Protein AF-A0A060CE11-F1 (afdb_monomer_lite)

Structure (mmCIF, N/CA/C/O backbone):
data_AF-A0A060CE11-F1
#
_entry.id   AF-A0A060CE11-F1
#
loop_
_atom_site.group_PDB
_atom_site.id
_atom_site.type_symbol
_atom_site.label_atom_id
_atom_site.label_alt_id
_atom_site.label_comp_id
_atom_site.label_asym_id
_atom_site.label_entity_id
_atom_site.label_seq_id
_atom_site.pdbx_PDB_ins_code
_atom_site.Cartn_x
_atom_site.Cartn_y
_atom_site.Cartn_z
_atom_site.occupancy
_atom_site.B_iso_or_equiv
_atom_site.auth_seq_id
_atom_site.auth_comp_id
_atom_site.auth_asym_id
_atom_site.auth_atom_id
_atom_site.pdbx_PDB_model_num
ATOM 1 N N . ALA A 1 1 ? -13.919 6.669 5.051 1.00 73.50 1 ALA A N 1
ATOM 2 C CA . ALA A 1 1 ? -12.766 7.527 4.706 1.00 73.50 1 ALA A CA 1
ATOM 3 C C . ALA A 1 1 ? -11.755 6.701 3.919 1.00 73.50 1 ALA A C 1
ATOM 5 O O . ALA A 1 1 ? -11.729 5.495 4.140 1.00 73.50 1 ALA A O 1
ATOM 6 N N . SER A 1 2 ? -10.966 7.331 3.038 1.00 82.25 2 SER A N 1
ATOM 7 C CA . SER A 1 2 ? -9.849 6.671 2.347 1.00 82.25 2 SER A CA 1
ATOM 8 C C . SER A 1 2 ? -8.527 7.210 2.872 1.00 82.25 2 SER A C 1
ATOM 10 O O . SER A 1 2 ? -8.201 8.369 2.609 1.00 82.25 2 SER A O 1
ATOM 12 N N . VAL A 1 3 ? -7.782 6.398 3.620 1.00 87.56 3 VAL A N 1
ATOM 13 C CA . VAL A 1 3 ? -6.475 6.814 4.152 1.00 87.56 3 VAL A CA 1
ATOM 14 C C . VAL A 1 3 ? -5.434 6.704 3.042 1.00 87.56 3 VAL A C 1
ATOM 16 O O . VAL A 1 3 ? -5.386 5.696 2.342 1.00 87.56 3 VAL A O 1
ATOM 19 N N . LYS A 1 4 ? -4.633 7.753 2.845 1.00 87.94 4 LYS A N 1
ATOM 20 C CA . LYS A 1 4 ? -3.657 7.857 1.754 1.00 87.94 4 LYS A CA 1
ATOM 21 C C . LYS A 1 4 ? -2.404 8.615 2.210 1.00 87.94 4 LYS A C 1
ATOM 23 O O . LYS A 1 4 ? -2.512 9.458 3.093 1.00 87.94 4 LYS A O 1
ATOM 28 N N . HIS A 1 5 ? -1.221 8.393 1.645 1.00 89.94 5 HIS A N 1
ATOM 29 C CA . HIS A 1 5 ? -0.834 7.323 0.715 1.00 89.94 5 HIS A CA 1
ATOM 30 C C . HIS A 1 5 ? 0.010 6.300 1.490 1.00 89.94 5 HIS A C 1
ATOM 32 O O . HIS A 1 5 ? 1.013 6.683 2.093 1.00 89.94 5 HIS A O 1
ATOM 38 N N . LEU A 1 6 ? -0.397 5.030 1.502 1.00 83.81 6 LEU A N 1
ATOM 39 C CA . LEU A 1 6 ? 0.281 3.958 2.237 1.00 83.81 6 LEU A CA 1
ATOM 40 C C . LEU A 1 6 ? 1.405 3.351 1.364 1.00 83.81 6 LEU A C 1
ATOM 42 O O . LEU A 1 6 ? 1.099 2.724 0.355 1.00 83.81 6 LEU A O 1
ATOM 46 N N . ALA A 1 7 ? 2.699 3.500 1.656 1.00 78.19 7 ALA A N 1
ATOM 47 C CA . ALA A 1 7 ? 3.355 4.301 2.696 1.00 78.19 7 ALA A CA 1
ATOM 48 C C . ALA A 1 7 ? 4.612 5.003 2.130 1.00 78.19 7 ALA A C 1
ATOM 50 O O . ALA A 1 7 ? 5.049 4.725 1.015 1.00 78.19 7 ALA A O 1
ATOM 51 N N . ALA A 1 8 ? 5.213 5.905 2.915 1.00 80.81 8 ALA A N 1
ATOM 52 C CA . ALA A 1 8 ? 6.488 6.574 2.604 1.00 80.81 8 ALA A CA 1
ATOM 53 C C . ALA A 1 8 ? 6.522 7.415 1.304 1.00 80.81 8 ALA A C 1
ATOM 55 O O . ALA A 1 8 ? 7.584 7.604 0.705 1.00 80.81 8 ALA A O 1
ATOM 56 N N . ASN A 1 9 ? 5.379 7.982 0.904 1.00 79.31 9 ASN A N 1
ATOM 57 C CA . ASN A 1 9 ? 5.293 8.979 -0.167 1.00 79.31 9 ASN A CA 1
ATOM 58 C C . ASN A 1 9 ? 5.554 10.397 0.371 1.00 79.31 9 ASN A C 1
ATOM 60 O O . ASN A 1 9 ? 4.628 11.196 0.521 1.00 79.31 9 ASN A O 1
ATOM 64 N N . SER A 1 10 ? 6.799 10.681 0.755 1.00 80.31 10 SER A N 1
ATOM 65 C CA . SER A 1 10 ? 7.174 11.959 1.391 1.00 80.31 10 SER A CA 1
ATOM 66 C C . SER A 1 10 ? 7.844 12.959 0.456 1.00 80.31 10 SER A C 1
ATOM 68 O O . SER A 1 10 ? 8.019 14.112 0.843 1.00 80.31 10 SER A O 1
ATOM 70 N N . ASN A 1 11 ? 8.208 12.540 -0.756 1.00 78.38 11 ASN A N 1
ATOM 71 C CA . ASN A 1 11 ? 8.753 13.418 -1.782 1.00 78.38 11 ASN A CA 1
ATOM 72 C C . ASN A 1 11 ? 7.937 13.278 -3.074 1.00 78.38 11 ASN A C 1
ATOM 74 O O . ASN A 1 11 ? 7.629 12.167 -3.497 1.00 78.38 11 ASN A O 1
ATOM 78 N N . GLU A 1 12 ? 7.595 14.408 -3.688 1.00 79.75 12 GLU A N 1
ATOM 79 C CA . GLU A 1 12 ? 6.885 14.463 -4.970 1.00 79.75 12 GLU A CA 1
ATOM 80 C C . GLU A 1 12 ? 7.848 14.276 -6.156 1.00 79.75 12 GLU A C 1
ATOM 82 O O . GLU A 1 12 ? 7.431 13.850 -7.240 1.00 79.75 12 GLU A O 1
ATOM 87 N N . ASP A 1 13 ? 9.146 14.534 -5.952 1.00 67.06 13 ASP A N 1
ATOM 88 C CA . ASP A 1 13 ? 10.168 14.312 -6.969 1.00 67.06 13 ASP A CA 1
ATOM 89 C C . ASP A 1 13 ? 10.188 12.834 -7.374 1.00 67.06 13 ASP A C 1
ATOM 91 O O . ASP A 1 13 ? 10.480 11.941 -6.580 1.00 67.06 13 ASP A O 1
ATOM 95 N N . PHE A 1 14 ? 9.876 12.578 -8.646 1.00 73.00 14 PHE A N 1
ATOM 96 C CA . PHE A 1 14 ? 9.822 11.240 -9.235 1.00 73.00 14 PHE A CA 1
ATOM 97 C C . PHE A 1 14 ? 8.891 10.254 -8.515 1.00 73.00 14 PHE A C 1
ATOM 99 O O . PHE A 1 14 ? 9.166 9.060 -8.526 1.00 73.00 14 PHE A O 1
ATOM 106 N N . ARG A 1 15 ? 7.745 10.688 -7.977 1.00 76.81 15 ARG A N 1
ATOM 107 C CA . ARG A 1 15 ? 6.817 9.806 -7.231 1.00 76.81 15 ARG A CA 1
ATOM 108 C C . ARG A 1 15 ? 6.451 8.473 -7.907 1.00 76.81 15 ARG A C 1
ATOM 110 O O . ARG A 1 15 ? 6.223 7.489 -7.221 1.00 76.81 15 ARG A O 1
ATOM 117 N N . PHE A 1 16 ? 6.404 8.430 -9.243 1.00 71.94 16 PHE A N 1
ATOM 118 C CA . PHE A 1 16 ? 6.060 7.226 -10.014 1.00 71.94 16 PHE A CA 1
ATOM 119 C C . PHE A 1 16 ? 7.196 6.198 -10.108 1.00 71.94 16 PHE A C 1
ATOM 121 O O . PHE A 1 16 ? 6.942 5.046 -10.434 1.00 71.94 16 PHE A O 1
ATOM 128 N N . VAL A 1 17 ? 8.444 6.621 -9.892 1.00 76.56 17 VAL A N 1
ATOM 129 C CA . VAL A 1 17 ? 9.654 5.804 -10.122 1.00 76.56 17 VAL A CA 1
ATOM 130 C C . VAL A 1 17 ? 10.588 5.816 -8.903 1.00 76.56 17 VAL A C 1
ATOM 132 O O . VAL A 1 17 ? 11.562 5.072 -8.855 1.00 76.56 17 VAL A O 1
ATOM 135 N N . GLY A 1 18 ? 10.316 6.671 -7.919 1.00 81.38 18 GLY A N 1
ATOM 136 C CA . GLY A 1 18 ? 11.136 6.858 -6.734 1.00 81.38 18 GLY A CA 1
ATOM 137 C C . GLY A 1 18 ? 11.157 5.611 -5.858 1.00 81.38 18 GLY A C 1
ATOM 138 O O . GLY A 1 18 ? 10.119 4.995 -5.613 1.00 81.38 18 GLY A O 1
ATOM 139 N N . ASP A 1 19 ? 12.352 5.269 -5.377 1.00 87.56 19 ASP A N 1
ATOM 140 C CA . ASP A 1 19 ? 12.586 4.209 -4.398 1.00 87.56 19 ASP A CA 1
ATOM 141 C C . ASP A 1 19 ? 12.912 4.832 -3.038 1.00 87.56 19 ASP A C 1
ATOM 143 O O . ASP A 1 19 ? 13.982 5.414 -2.833 1.00 87.56 19 ASP A O 1
ATOM 147 N N . SER A 1 20 ? 11.975 4.707 -2.103 1.00 88.31 20 SER A N 1
ATOM 148 C CA . SER A 1 20 ? 12.150 5.094 -0.709 1.00 88.31 20 SER A CA 1
ATOM 149 C C . SER A 1 20 ? 12.905 3.981 0.017 1.00 88.31 20 SER A C 1
ATOM 151 O O . SER A 1 20 ? 12.321 2.982 0.442 1.00 88.31 20 SER A O 1
ATOM 153 N N . ARG A 1 21 ? 14.222 4.154 0.169 1.00 89.75 21 ARG A N 1
ATOM 154 C CA . ARG A 1 21 ? 15.086 3.224 0.913 1.00 89.75 21 ARG A CA 1
ATOM 155 C C . ARG A 1 21 ? 15.067 3.565 2.397 1.00 89.75 21 ARG A C 1
ATOM 157 O O . ARG A 1 21 ? 15.745 4.497 2.828 1.00 89.75 21 ARG A O 1
ATOM 164 N N . VAL A 1 22 ? 14.274 2.825 3.162 1.00 89.31 22 VAL A N 1
ATOM 165 C CA . VAL A 1 22 ? 14.032 3.084 4.585 1.00 89.31 22 VAL A CA 1
ATOM 166 C C . VAL A 1 22 ? 14.234 1.793 5.369 1.00 89.31 22 VAL A C 1
ATOM 168 O O . VAL A 1 22 ? 13.784 0.727 4.949 1.00 89.31 22 VAL A O 1
ATOM 171 N N . ASP A 1 23 ? 14.921 1.895 6.505 1.00 92.19 23 ASP A N 1
ATOM 172 C CA . ASP A 1 23 ? 15.070 0.785 7.447 1.00 92.19 23 ASP A CA 1
ATOM 173 C C . ASP A 1 23 ? 13.708 0.372 8.026 1.00 92.19 23 ASP A C 1
ATOM 175 O O . ASP A 1 23 ? 12.849 1.226 8.253 1.00 92.19 23 ASP A O 1
ATOM 179 N N . GLU A 1 24 ? 13.501 -0.919 8.293 1.00 90.19 24 GLU A N 1
ATOM 180 C CA . GLU A 1 24 ? 12.211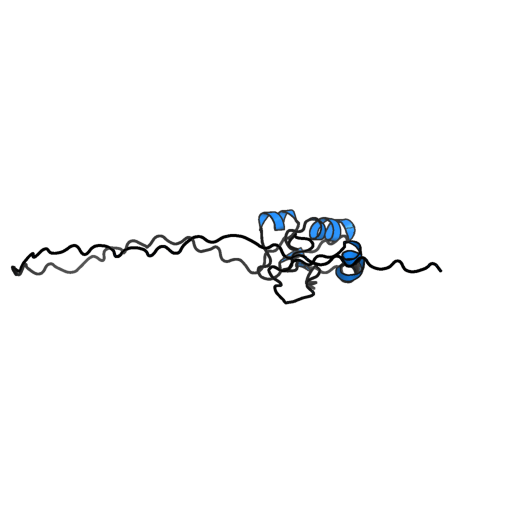 -1.414 8.789 1.00 90.19 24 GLU A CA 1
ATOM 181 C C . GLU A 1 24 ? 11.805 -0.739 10.105 1.00 90.19 24 GLU A C 1
ATOM 183 O O . GLU A 1 24 ? 10.638 -0.378 10.282 1.00 90.19 24 GLU A O 1
ATOM 188 N N . ARG A 1 25 ? 12.765 -0.491 11.005 1.00 92.44 25 ARG A N 1
ATOM 189 C CA . ARG A 1 25 ? 12.486 0.181 12.274 1.00 92.44 25 ARG A CA 1
ATOM 190 C C . ARG A 1 25 ? 11.961 1.591 12.039 1.00 92.44 25 ARG A C 1
ATOM 192 O O . ARG A 1 25 ? 10.935 1.970 12.597 1.00 92.44 25 ARG A O 1
ATOM 199 N N . ALA A 1 26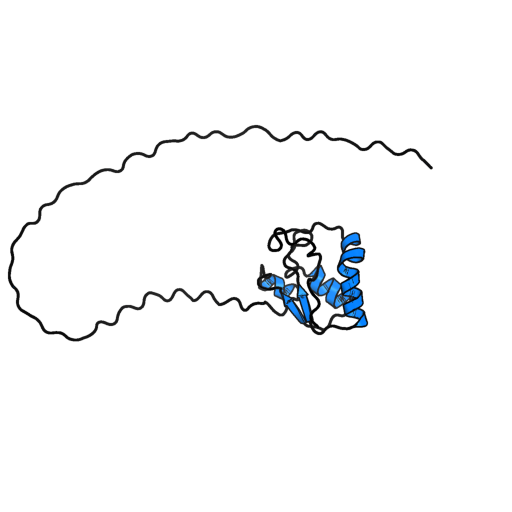 ? 12.634 2.351 11.176 1.00 92.38 26 ALA A N 1
ATOM 200 C CA . ALA A 1 26 ? 12.201 3.696 10.813 1.00 92.38 26 ALA A CA 1
ATOM 201 C C . ALA A 1 26 ? 10.844 3.677 10.091 1.00 92.38 26 ALA A C 1
ATOM 203 O O . ALA A 1 26 ? 10.009 4.550 10.324 1.00 92.38 26 ALA A O 1
ATOM 204 N N . LEU A 1 27 ? 10.590 2.667 9.254 1.00 92.00 27 LEU A N 1
ATOM 205 C CA . LEU A 1 27 ? 9.317 2.499 8.562 1.00 92.00 27 LEU A CA 1
ATOM 206 C C . LEU A 1 27 ? 8.165 2.267 9.550 1.00 92.00 27 LEU A C 1
ATOM 208 O O . LEU A 1 27 ? 7.153 2.964 9.467 1.00 92.00 27 LEU A O 1
ATOM 212 N N . ARG A 1 28 ? 8.338 1.356 10.516 1.00 92.50 28 ARG A N 1
ATOM 213 C CA . ARG A 1 28 ? 7.333 1.048 11.546 1.00 92.50 28 ARG A CA 1
ATOM 214 C C . ARG A 1 28 ? 7.106 2.210 12.516 1.00 92.50 28 ARG A C 1
ATOM 216 O O . ARG A 1 28 ? 5.959 2.556 12.783 1.00 92.50 28 ARG A O 1
ATOM 223 N N . GLU A 1 29 ? 8.174 2.835 13.009 1.00 93.38 29 GLU A N 1
ATOM 224 C CA . GLU A 1 29 ? 8.081 3.894 14.024 1.00 93.38 29 GLU A CA 1
ATOM 225 C C . GLU A 1 29 ? 7.573 5.230 13.457 1.00 93.38 29 GLU A C 1
ATOM 227 O O . GLU A 1 29 ? 6.805 5.920 14.129 1.00 93.38 29 GLU A O 1
ATOM 232 N N . LEU A 1 30 ? 7.978 5.608 12.236 1.00 90.88 30 LEU A N 1
ATOM 233 C CA . LEU A 1 30 ? 7.702 6.946 11.698 1.00 90.88 30 LEU A CA 1
ATOM 234 C C . LEU A 1 30 ? 6.616 6.989 10.635 1.00 90.88 30 LEU A C 1
ATOM 236 O O . LEU A 1 30 ? 5.851 7.944 10.639 1.00 90.88 30 LEU A O 1
ATOM 240 N N . TYR A 1 31 ? 6.576 6.035 9.704 1.00 91.69 31 TYR A N 1
ATOM 241 C CA . TYR A 1 31 ? 5.683 6.125 8.543 1.00 91.69 31 TYR A CA 1
ATOM 242 C C . TYR A 1 31 ? 4.418 5.304 8.708 1.00 91.69 31 TYR A C 1
ATOM 244 O O . TYR A 1 31 ? 3.363 5.732 8.264 1.00 91.69 31 TYR A O 1
ATOM 252 N N . LEU A 1 32 ? 4.524 4.115 9.298 1.00 93.19 32 LEU A N 1
ATOM 253 C CA . LEU A 1 32 ? 3.395 3.206 9.470 1.00 93.19 32 LEU A CA 1
ATOM 254 C C . LEU A 1 32 ? 2.602 3.513 10.737 1.00 93.19 32 LEU A C 1
ATOM 256 O O . LEU A 1 32 ? 1.403 3.253 10.766 1.00 93.19 32 LEU A O 1
ATOM 260 N N . ARG A 1 33 ? 3.230 4.116 11.753 1.00 93.25 33 ARG A N 1
ATOM 261 C CA . ARG A 1 33 ? 2.601 4.361 13.054 1.00 93.25 33 ARG A CA 1
ATOM 262 C C . ARG A 1 33 ? 1.300 5.157 12.961 1.00 93.25 33 ARG A C 1
ATOM 264 O O . ARG A 1 33 ? 0.343 4.840 13.659 1.00 93.25 33 ARG A O 1
ATOM 271 N N . GLN A 1 34 ? 1.236 6.173 12.101 1.00 91.19 34 GLN A N 1
ATOM 272 C CA . GLN A 1 34 ? 0.018 6.973 11.943 1.00 91.19 34 GLN A CA 1
ATOM 273 C C . GLN A 1 34 ? -1.095 6.163 11.273 1.00 91.19 34 GLN A C 1
ATOM 275 O O . GLN A 1 34 ? -2.250 6.264 11.679 1.00 91.19 34 GLN A O 1
ATOM 280 N N . PHE A 1 35 ? -0.758 5.341 10.274 1.00 91.94 35 PHE A N 1
ATOM 281 C CA . PHE A 1 35 ? -1.733 4.467 9.618 1.00 91.94 35 PHE A CA 1
ATOM 282 C C . PHE A 1 35 ? -2.222 3.380 10.569 1.00 91.94 35 PHE A C 1
ATOM 284 O O . PHE A 1 35 ? -3.421 3.134 10.616 1.00 91.94 35 PHE A O 1
ATOM 291 N N . GLU A 1 36 ? -1.328 2.797 11.369 1.00 92.00 36 GLU A N 1
ATOM 292 C CA . GLU A 1 36 ? -1.679 1.814 12.390 1.00 92.00 36 GLU A CA 1
ATOM 293 C C . GLU A 1 36 ? -2.717 2.383 13.366 1.00 92.00 36 GLU A C 1
ATOM 295 O O . GLU A 1 36 ? -3.760 1.766 13.580 1.00 92.00 36 GLU A O 1
ATOM 300 N N . THR A 1 37 ? -2.472 3.577 13.920 1.00 92.25 37 THR A N 1
ATOM 301 C CA . THR A 1 37 ? -3.419 4.232 14.833 1.00 92.25 37 THR A CA 1
ATOM 302 C C . THR A 1 37 ? -4.773 4.454 14.160 1.00 92.25 37 THR A C 1
ATOM 304 O O . THR A 1 37 ? -5.805 4.098 14.723 1.00 92.25 37 THR A O 1
ATOM 307 N N . VAL A 1 38 ? -4.794 4.978 12.930 1.00 91.31 38 VAL A N 1
ATOM 308 C CA . VAL A 1 38 ? -6.050 5.241 12.207 1.00 91.31 38 VAL A CA 1
ATOM 309 C C . VAL A 1 38 ? -6.805 3.948 11.890 1.00 91.31 38 VAL A C 1
ATOM 311 O O . VAL A 1 38 ? -8.030 3.910 12.013 1.00 91.31 38 VAL A O 1
ATOM 314 N N . VAL A 1 39 ? -6.104 2.882 11.503 1.00 90.81 39 VAL A N 1
ATOM 315 C CA . VAL A 1 39 ? -6.716 1.579 11.214 1.00 90.81 39 VAL A CA 1
ATOM 316 C C . VAL A 1 39 ? -7.330 0.982 12.479 1.00 90.81 39 VAL A C 1
ATOM 318 O O . VAL A 1 39 ? -8.508 0.621 12.461 1.00 90.81 39 VAL A O 1
ATOM 321 N N . ARG A 1 40 ? -6.578 0.961 13.586 1.00 89.88 40 ARG A N 1
ATOM 322 C CA . ARG A 1 40 ? -7.028 0.384 14.861 1.00 89.88 40 ARG A CA 1
ATOM 323 C C . ARG A 1 40 ? -8.157 1.178 15.518 1.00 89.88 40 ARG A C 1
ATOM 325 O O . ARG A 1 40 ? -9.070 0.577 16.068 1.00 89.88 40 ARG A O 1
ATOM 332 N N . GLU A 1 41 ? -8.099 2.507 15.486 1.00 91.56 41 GLU A N 1
ATOM 333 C CA . GLU A 1 41 ? -9.076 3.347 16.193 1.00 91.56 41 GLU A CA 1
ATOM 334 C C . GLU A 1 41 ? -10.322 3.648 15.358 1.00 91.56 41 GLU A C 1
ATOM 336 O O . GLU A 1 41 ? -11.421 3.737 15.898 1.00 91.56 41 GLU A O 1
ATOM 341 N N . SER A 1 42 ? -10.159 3.851 14.047 1.00 88.19 42 SER A N 1
ATOM 342 C CA . SER A 1 42 ? -11.220 4.398 13.188 1.00 88.19 42 SER A CA 1
ATOM 343 C C . SER A 1 42 ? -11.729 3.434 12.120 1.00 88.19 42 SER A C 1
ATOM 345 O O . SER A 1 42 ? -12.722 3.760 11.472 1.00 88.19 42 SER A O 1
ATOM 347 N N . SER A 1 43 ? -11.056 2.294 11.900 1.00 87.12 43 SER A N 1
ATOM 348 C CA . SER A 1 43 ? -11.445 1.253 10.930 1.00 87.12 43 SER A CA 1
ATOM 349 C C . SER A 1 43 ? -11.944 1.834 9.592 1.00 87.12 43 SER A C 1
ATOM 351 O O . SER A 1 43 ? -13.130 1.751 9.258 1.00 87.12 43 SER A O 1
ATOM 353 N N . PRO A 1 44 ? -11.066 2.506 8.826 1.00 89.19 44 PRO A N 1
ATOM 354 C CA . PRO A 1 44 ? -11.466 3.158 7.590 1.00 89.19 44 PRO A CA 1
ATOM 355 C C . PRO A 1 44 ? -11.968 2.129 6.570 1.00 89.19 44 PRO A C 1
ATOM 357 O O . PRO A 1 44 ? -11.421 1.044 6.442 1.00 89.19 44 PRO A O 1
ATOM 360 N N . ALA A 1 45 ? -12.984 2.494 5.788 1.00 89.38 45 ALA A N 1
ATOM 361 C CA . ALA A 1 45 ? -13.518 1.605 4.755 1.00 89.38 45 ALA A CA 1
ATOM 362 C C . ALA A 1 45 ? -12.515 1.314 3.625 1.00 89.38 45 ALA A C 1
ATOM 364 O O . ALA A 1 45 ? -12.582 0.251 3.011 1.00 89.38 45 ALA A O 1
ATOM 365 N N . THR A 1 46 ? -11.615 2.259 3.319 1.00 91.25 46 THR A N 1
ATOM 366 C CA . THR A 1 46 ? -10.655 2.108 2.221 1.00 91.25 46 THR A CA 1
ATOM 367 C C . THR A 1 46 ? -9.266 2.649 2.564 1.00 91.25 46 THR A C 1
ATOM 369 O O . THR A 1 46 ? -9.116 3.602 3.335 1.00 91.25 46 THR A O 1
ATOM 372 N N . VAL A 1 47 ? -8.237 2.068 1.947 1.00 92.00 47 VAL A N 1
ATOM 373 C CA . VAL A 1 47 ? -6.837 2.515 2.029 1.00 92.00 47 VAL A CA 1
ATOM 374 C C . VAL A 1 47 ? -6.260 2.623 0.622 1.00 92.00 47 VAL A C 1
ATOM 376 O O . VAL A 1 47 ? -6.527 1.776 -0.224 1.00 92.00 47 VAL A O 1
ATOM 379 N N . MET A 1 48 ? -5.486 3.678 0.368 1.00 92.50 48 MET A N 1
ATOM 380 C CA . MET A 1 48 ? -4.875 3.949 -0.930 1.00 92.50 48 MET A CA 1
ATOM 381 C C . MET A 1 48 ? -3.361 3.741 -0.882 1.00 92.50 48 MET A C 1
ATOM 383 O O . MET A 1 48 ? -2.669 4.410 -0.108 1.00 92.50 48 MET A O 1
ATOM 387 N N . CYS A 1 49 ? -2.856 2.841 -1.726 1.00 90.56 49 CYS A N 1
ATOM 388 C CA . CYS A 1 49 ? -1.428 2.568 -1.887 1.00 90.56 49 CYS A CA 1
ATOM 389 C C . CYS A 1 49 ? -0.705 3.757 -2.521 1.00 90.56 49 CYS A C 1
ATOM 391 O O . CYS A 1 49 ? -1.258 4.437 -3.380 1.00 90.56 49 CYS A O 1
ATOM 393 N N . ALA A 1 50 ? 0.545 3.979 -2.133 1.00 89.19 50 ALA A N 1
ATOM 394 C CA . ALA A 1 50 ? 1.396 5.002 -2.719 1.00 89.19 50 ALA A CA 1
ATOM 395 C C . ALA A 1 50 ? 1.971 4.613 -4.095 1.00 89.19 50 ALA A C 1
ATOM 397 O O . ALA A 1 50 ? 1.985 3.443 -4.476 1.00 89.19 50 ALA A O 1
ATOM 398 N N . TYR A 1 51 ? 2.477 5.610 -4.828 1.00 88.25 51 TYR A N 1
ATOM 399 C CA . TYR A 1 51 ? 3.168 5.405 -6.107 1.00 88.25 51 TYR A CA 1
ATOM 400 C C . TYR A 1 51 ? 4.580 4.837 -5.951 1.00 88.25 51 TYR A C 1
ATOM 402 O O . TYR A 1 51 ? 5.037 4.084 -6.808 1.00 88.25 51 TYR A O 1
ATOM 410 N N . ASN A 1 52 ? 5.282 5.228 -4.887 1.00 89.88 52 ASN A N 1
ATOM 411 C CA . ASN A 1 52 ? 6.699 4.944 -4.727 1.00 89.88 52 ASN A CA 1
ATOM 412 C C . ASN A 1 52 ? 6.961 3.461 -4.438 1.00 89.88 52 ASN A C 1
ATOM 414 O O . ASN A 1 52 ? 6.133 2.739 -3.862 1.00 89.88 52 ASN A O 1
ATOM 418 N N .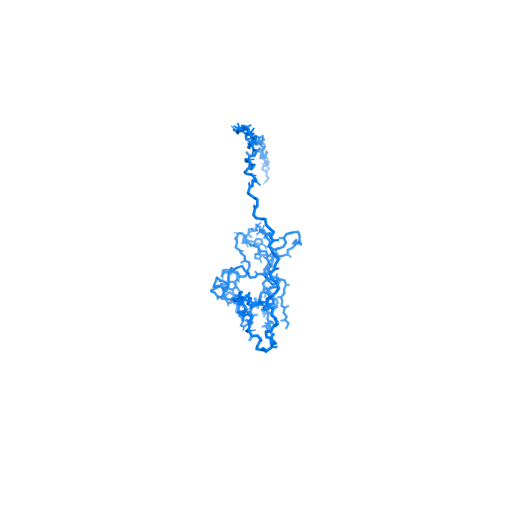 ALA A 1 53 ? 8.168 3.036 -4.797 1.00 88.88 53 ALA A N 1
ATOM 419 C CA . ALA A 1 53 ? 8.744 1.812 -4.284 1.00 88.88 53 ALA A CA 1
ATOM 420 C C . ALA A 1 53 ? 9.257 2.026 -2.856 1.00 88.88 53 ALA A C 1
ATOM 422 O O . ALA A 1 53 ? 9.664 3.126 -2.474 1.00 88.88 53 ALA A O 1
ATOM 423 N N . ILE A 1 54 ? 9.199 0.967 -2.059 1.00 89.94 54 ILE A N 1
ATOM 424 C CA . ILE A 1 54 ? 9.802 0.884 -0.735 1.00 89.94 54 ILE A CA 1
ATOM 425 C C . ILE A 1 54 ? 10.802 -0.259 -0.806 1.00 89.94 54 ILE A C 1
ATOM 427 O O . ILE A 1 54 ? 10.421 -1.405 -1.054 1.00 89.94 54 ILE A O 1
ATOM 431 N N . ASN A 1 55 ? 12.082 0.053 -0.614 1.00 90.88 55 ASN A N 1
ATOM 432 C CA . ASN A 1 55 ? 13.175 -0.918 -0.689 1.00 90.88 55 ASN A CA 1
ATOM 433 C C . ASN A 1 55 ? 13.170 -1.750 -1.993 1.00 90.88 55 ASN A C 1
ATOM 435 O O . ASN A 1 55 ? 13.483 -2.941 -1.986 1.00 90.88 55 ASN A O 1
ATOM 439 N N . GLY A 1 56 ? 12.828 -1.116 -3.119 1.00 88.56 56 GLY A N 1
ATOM 440 C CA . GLY A 1 56 ? 12.803 -1.720 -4.454 1.00 88.56 56 GLY A CA 1
ATOM 441 C C . GLY A 1 56 ? 11.494 -2.405 -4.861 1.00 88.56 56 GLY A C 1
ATOM 442 O O . GLY A 1 56 ? 11.402 -2.869 -5.995 1.00 88.56 56 GLY A O 1
ATOM 443 N N . VAL A 1 57 ? 10.479 -2.453 -3.990 1.00 90.06 57 VAL A N 1
ATOM 444 C CA . VAL A 1 57 ? 9.161 -3.040 -4.299 1.00 90.06 57 VAL A CA 1
ATOM 445 C C . VAL A 1 57 ? 8.090 -1.955 -4.299 1.00 90.06 57 VAL A C 1
ATOM 447 O O . VAL A 1 57 ? 7.958 -1.218 -3.323 1.00 90.06 57 VAL A O 1
ATOM 450 N N . PHE A 1 58 ? 7.310 -1.852 -5.378 1.00 91.00 58 PHE A N 1
ATOM 451 C CA . PHE A 1 58 ? 6.200 -0.899 -5.465 1.00 91.00 58 PHE A CA 1
ATOM 452 C C . PHE A 1 58 ? 5.155 -1.156 -4.390 1.00 91.00 58 PHE A C 1
ATOM 454 O O . PHE A 1 58 ? 4.801 -2.301 -4.126 1.00 91.00 58 PHE A O 1
ATOM 461 N N . SER A 1 59 ? 4.627 -0.086 -3.795 1.00 89.88 59 SER A N 1
ATOM 462 C CA . SER A 1 59 ? 3.661 -0.202 -2.695 1.00 89.88 59 SER A CA 1
ATOM 463 C C . SER A 1 59 ? 2.381 -0.953 -3.092 1.00 89.88 59 SER A C 1
ATOM 465 O O . SER A 1 59 ? 1.777 -1.600 -2.242 1.00 89.88 59 SER A O 1
ATOM 467 N N . SER A 1 60 ? 1.984 -0.908 -4.369 1.00 89.94 60 SER A N 1
ATOM 468 C CA . SER A 1 60 ? 0.852 -1.667 -4.927 1.00 89.94 60 SER A CA 1
ATOM 469 C C . SER A 1 60 ? 1.110 -3.176 -5.026 1.00 89.94 60 SER A C 1
ATOM 471 O O . SER A 1 60 ? 0.182 -3.959 -4.844 1.00 89.94 60 SER A O 1
ATOM 473 N N . ASP A 1 61 ? 2.362 -3.578 -5.251 1.00 90.94 61 ASP A N 1
ATOM 474 C CA . ASP A 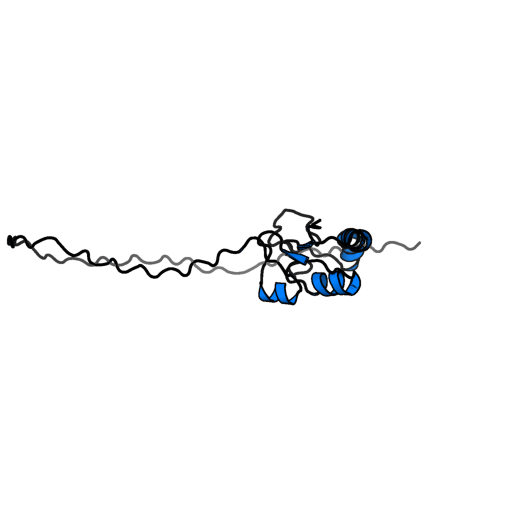1 61 ? 2.785 -4.975 -5.432 1.00 90.94 61 ASP A CA 1
ATOM 475 C C . ASP A 1 61 ? 3.398 -5.572 -4.147 1.00 90.94 61 ASP A C 1
ATOM 477 O O . ASP A 1 61 ? 3.815 -6.733 -4.109 1.00 90.94 61 ASP A O 1
ATOM 481 N N . ASN A 1 62 ? 3.484 -4.783 -3.073 1.00 92.62 62 ASN A N 1
ATOM 482 C CA . ASN A 1 62 ? 4.172 -5.166 -1.850 1.00 92.62 62 ASN A CA 1
ATOM 483 C C . ASN A 1 62 ? 3.266 -5.990 -0.922 1.00 92.62 62 ASN A C 1
ATOM 485 O O . ASN A 1 62 ? 2.539 -5.451 -0.086 1.00 92.62 62 ASN A O 1
ATOM 489 N N . ARG A 1 63 ? 3.352 -7.320 -1.042 1.00 92.88 63 ARG A N 1
ATOM 490 C CA . ARG A 1 63 ? 2.595 -8.271 -0.209 1.00 92.88 63 ARG A CA 1
ATOM 491 C C . ARG A 1 63 ? 2.875 -8.124 1.288 1.00 92.88 63 ARG A C 1
ATOM 493 O O . ARG A 1 63 ? 1.939 -8.220 2.077 1.00 92.88 63 ARG A O 1
ATOM 500 N N . TRP A 1 64 ? 4.126 -7.869 1.668 1.00 93.50 64 TRP A N 1
ATOM 501 C CA . TRP A 1 64 ? 4.497 -7.670 3.071 1.00 93.50 64 TRP A CA 1
ATOM 502 C C . TRP A 1 64 ? 3.739 -6.476 3.664 1.00 93.50 64 TRP A C 1
ATOM 504 O O . TRP A 1 64 ? 3.142 -6.570 4.730 1.00 93.50 64 TRP A O 1
ATOM 514 N N . LEU A 1 65 ? 3.659 -5.368 2.925 1.00 92.62 65 LEU A N 1
ATOM 515 C CA . LEU A 1 65 ? 2.943 -4.180 3.384 1.00 92.62 65 LEU A CA 1
ATOM 516 C C . LEU A 1 65 ? 1.418 -4.386 3.415 1.00 92.62 65 LEU A C 1
ATOM 518 O O . LEU A 1 65 ? 0.765 -4.026 4.393 1.00 92.62 65 LEU A O 1
ATOM 522 N N . LEU A 1 66 ? 0.842 -4.918 2.333 1.00 92.81 66 LEU A N 1
ATOM 523 C CA . LEU A 1 66 ? -0.613 -4.938 2.130 1.00 92.81 66 LEU A CA 1
ATOM 524 C C . LEU A 1 66 ? -1.323 -6.135 2.762 1.00 92.81 66 LEU A C 1
ATOM 526 O O . LEU A 1 66 ? -2.495 -6.021 3.113 1.00 92.81 66 LEU A O 1
ATOM 530 N N . THR A 1 67 ? -0.648 -7.277 2.886 1.00 92.38 67 THR A N 1
ATOM 531 C CA . THR A 1 67 ? -1.222 -8.481 3.495 1.00 92.38 67 THR A CA 1
ATOM 532 C C . THR A 1 67 ? -0.683 -8.666 4.905 1.00 92.38 67 THR A C 1
ATOM 534 O O . THR A 1 67 ? -1.465 -8.605 5.848 1.00 92.38 67 THR A O 1
ATOM 537 N N . GLU A 1 68 ? 0.632 -8.818 5.070 1.00 94.06 68 GLU A N 1
ATOM 538 C CA . GLU A 1 68 ? 1.218 -9.179 6.370 1.00 94.06 68 GLU A CA 1
ATOM 539 C C . GLU A 1 68 ? 1.015 -8.049 7.394 1.00 94.06 68 GLU A C 1
ATOM 541 O O . GLU A 1 68 ? 0.351 -8.232 8.408 1.00 94.06 68 GLU A O 1
ATOM 546 N N . VAL A 1 69 ? 1.467 -6.830 7.097 1.00 93.62 69 VAL A N 1
ATOM 547 C CA . VAL A 1 69 ? 1.330 -5.708 8.039 1.00 93.62 69 VAL A CA 1
ATOM 548 C C . VAL A 1 69 ? -0.121 -5.223 8.135 1.00 93.62 69 VAL A C 1
ATOM 550 O O . VAL A 1 69 ? -0.695 -5.143 9.219 1.00 93.62 69 VAL A O 1
ATOM 553 N N . LEU A 1 70 ? -0.744 -4.885 7.005 1.00 92.69 70 LEU A N 1
ATOM 554 C CA . LEU A 1 70 ? -2.056 -4.236 7.024 1.00 92.69 70 LEU A CA 1
ATOM 555 C C . LEU A 1 70 ? -3.191 -5.187 7.453 1.00 92.69 70 LEU A C 1
ATOM 557 O O . LEU A 1 70 ? -4.038 -4.788 8.253 1.00 92.69 70 LEU A O 1
ATOM 561 N N . ARG A 1 71 ? -3.236 -6.426 6.944 1.00 91.81 71 ARG A N 1
ATOM 562 C CA . ARG A 1 71 ? -4.336 -7.365 7.235 1.00 91.81 71 ARG A CA 1
ATOM 563 C C . ARG A 1 71 ? -4.020 -8.280 8.409 1.00 91.81 71 ARG A C 1
ATOM 565 O O . ARG A 1 71 ? -4.848 -8.382 9.307 1.00 91.81 71 ARG A O 1
ATOM 572 N N . GLU A 1 72 ? -2.854 -8.923 8.426 1.00 93.75 72 GLU A N 1
ATOM 573 C CA . GLU A 1 72 ? -2.528 -9.913 9.462 1.00 93.75 72 GLU A CA 1
ATOM 574 C C . GLU A 1 72 ? -2.144 -9.248 10.794 1.00 93.75 72 GLU A C 1
ATOM 576 O O . GLU A 1 72 ? -2.660 -9.646 11.837 1.00 93.75 72 GLU A O 1
ATOM 581 N N . GLU A 1 73 ? -1.301 -8.206 10.790 1.00 93.94 73 GLU A N 1
ATOM 582 C CA . GLU A 1 73 ? -0.885 -7.543 12.037 1.00 93.94 73 GLU A CA 1
ATOM 583 C C . GLU A 1 73 ? -1.914 -6.531 12.567 1.00 93.94 73 GLU A C 1
ATOM 585 O O . GLU A 1 73 ? -2.107 -6.424 13.784 1.00 93.94 73 GLU A O 1
ATOM 590 N N . TRP A 1 74 ? -2.547 -5.743 11.689 1.00 92.75 74 TRP A N 1
ATOM 591 C CA . TRP A 1 74 ? -3.462 -4.669 12.111 1.00 92.75 74 TRP A CA 1
ATOM 592 C C . TRP A 1 74 ? -4.945 -5.036 12.033 1.00 92.75 74 TRP A C 1
ATOM 594 O O . TRP A 1 74 ? -5.755 -4.334 12.639 1.00 92.75 74 TRP A O 1
ATOM 604 N N . GLY A 1 75 ? -5.311 -6.116 11.336 1.00 91.12 75 GLY A N 1
ATOM 605 C CA . GLY A 1 75 ? -6.704 -6.555 11.215 1.00 91.12 75 GLY A CA 1
ATOM 606 C C . GLY A 1 75 ? -7.556 -5.664 10.307 1.00 91.12 75 GLY A C 1
ATOM 607 O O . GLY A 1 75 ? -8.715 -5.396 10.614 1.00 91.12 75 GLY A O 1
ATOM 608 N N . PHE A 1 76 ? -6.989 -5.138 9.219 1.00 91.81 76 PHE A N 1
ATOM 609 C CA . PHE A 1 76 ? -7.741 -4.317 8.271 1.00 91.81 76 PHE A CA 1
ATOM 610 C C . PHE A 1 76 ? -8.669 -5.156 7.371 1.00 91.81 76 PHE A C 1
ATOM 612 O O . PHE A 1 76 ? -8.206 -5.877 6.487 1.00 91.81 76 PHE A O 1
ATOM 619 N N . ASP A 1 77 ? -9.981 -4.969 7.533 1.00 89.50 77 ASP A N 1
ATOM 620 C CA . ASP A 1 77 ? -11.035 -5.626 6.734 1.00 89.50 77 ASP A CA 1
ATOM 621 C C . ASP A 1 77 ? -11.604 -4.751 5.598 1.00 89.50 77 ASP A C 1
ATOM 623 O O . ASP A 1 77 ? -12.584 -5.109 4.942 1.00 89.50 77 ASP A O 1
ATOM 627 N N . GLY A 1 78 ? -11.028 -3.569 5.367 1.00 90.56 78 GLY A N 1
ATOM 628 C CA . GLY A 1 78 ? -11.474 -2.662 4.311 1.00 90.56 78 GLY A CA 1
ATOM 629 C C . GLY A 1 78 ? -10.907 -2.999 2.929 1.00 90.56 78 GLY A C 1
ATOM 630 O O . GLY A 1 78 ? -10.194 -3.984 2.733 1.00 90.56 78 GLY A O 1
ATOM 631 N N . VAL A 1 79 ? -11.195 -2.120 1.965 1.00 91.56 79 VAL A N 1
ATOM 632 C CA . VAL A 1 79 ? -10.743 -2.272 0.574 1.00 91.56 79 VAL A CA 1
ATOM 633 C C . VAL A 1 79 ? -9.444 -1.518 0.322 1.00 91.56 79 VAL A C 1
ATOM 635 O O . VAL A 1 79 ? -9.322 -0.329 0.639 1.00 91.56 79 VAL A O 1
ATOM 638 N N . VAL A 1 80 ? -8.488 -2.188 -0.318 1.00 91.75 80 VAL A N 1
ATOM 639 C CA . VAL A 1 80 ? -7.224 -1.576 -0.748 1.00 91.75 80 VAL A CA 1
ATOM 640 C C . VAL A 1 80 ? -7.327 -1.150 -2.209 1.00 91.75 80 VAL A C 1
ATOM 642 O O . VAL A 1 80 ? -7.594 -1.968 -3.091 1.00 91.75 80 VAL A O 1
ATOM 645 N N . MET A 1 81 ? -7.086 0.134 -2.470 1.00 90.94 81 MET A N 1
ATOM 646 C CA . MET A 1 81 ? -7.080 0.716 -3.811 1.00 90.94 81 MET A CA 1
ATOM 647 C C . MET A 1 81 ? -5.712 1.281 -4.188 1.00 90.94 81 MET A C 1
ATOM 649 O O . MET A 1 81 ? -4.971 1.764 -3.333 1.00 90.94 81 MET A O 1
ATOM 653 N N . THR A 1 82 ? -5.383 1.280 -5.474 1.00 90.06 82 THR A N 1
ATOM 654 C CA . THR A 1 82 ? -4.195 1.972 -5.975 1.00 90.06 82 THR A CA 1
ATOM 655 C C . THR A 1 82 ? -4.455 3.466 -6.095 1.00 90.06 82 THR A C 1
ATOM 657 O O . THR A 1 82 ? -5.574 3.905 -6.375 1.00 90.06 82 THR A O 1
ATOM 660 N N . ASP A 1 83 ? -3.405 4.269 -5.938 1.00 87.06 83 ASP A N 1
ATOM 661 C CA . ASP A 1 83 ? -3.437 5.630 -6.464 1.00 87.06 83 ASP A CA 1
ATOM 662 C C . ASP A 1 83 ? -3.513 5.599 -8.003 1.00 87.06 83 ASP A C 1
ATOM 664 O O . ASP A 1 83 ? -3.294 4.565 -8.648 1.00 87.06 83 ASP A O 1
ATOM 668 N N . TRP A 1 84 ? -3.863 6.735 -8.593 1.00 82.00 84 TRP A N 1
ATOM 669 C CA . TRP A 1 84 ? -4.197 6.891 -9.999 1.00 82.00 84 TRP A CA 1
ATOM 670 C C . TRP A 1 84 ? -3.046 6.519 -10.948 1.00 82.00 84 TRP A C 1
ATOM 672 O O . TRP A 1 84 ? -2.211 7.341 -11.316 1.00 82.00 84 TRP A O 1
ATOM 682 N N . GLY A 1 85 ? -3.049 5.274 -11.423 1.00 77.12 85 GLY A N 1
ATOM 683 C CA . GLY A 1 85 ? -2.032 4.721 -12.312 1.00 77.12 85 GLY A CA 1
ATOM 684 C C . GLY A 1 85 ? -0.790 4.207 -11.581 1.00 77.12 85 GLY A C 1
ATOM 685 O O . GLY A 1 85 ? 0.248 4.051 -12.216 1.00 77.12 85 GLY A O 1
ATOM 686 N N . ALA A 1 86 ? -0.883 3.941 -10.273 1.00 78.00 86 ALA A N 1
ATOM 687 C CA . ALA A 1 86 ? 0.205 3.383 -9.460 1.00 78.00 86 ALA A CA 1
ATOM 688 C C . ALA A 1 86 ? 0.432 1.869 -9.662 1.00 78.00 86 ALA A C 1
ATOM 690 O O . ALA A 1 86 ? 1.307 1.271 -9.030 1.00 78.00 86 ALA A O 1
ATOM 691 N N . THR A 1 87 ? -0.361 1.228 -10.519 1.00 80.06 87 THR A N 1
ATOM 692 C CA . THR A 1 87 ? -0.290 -0.212 -10.784 1.00 80.06 87 THR A CA 1
ATOM 693 C C . THR A 1 87 ? 0.826 -0.526 -11.773 1.00 80.06 87 THR A C 1
ATOM 695 O O . THR A 1 87 ? 0.748 -0.140 -12.943 1.00 80.06 87 THR A O 1
ATOM 698 N N . HIS A 1 88 ? 1.842 -1.255 -11.311 1.00 82.12 88 HIS A N 1
ATOM 699 C CA . HIS A 1 88 ? 2.949 -1.716 -12.147 1.00 82.12 88 HIS A CA 1
ATOM 700 C C . HIS A 1 88 ? 2.636 -3.079 -12.768 1.00 82.12 88 HIS A C 1
ATOM 702 O O . HIS A 1 88 ? 2.554 -3.184 -13.996 1.00 82.12 88 HIS A O 1
ATOM 708 N N . ASP A 1 89 ? 2.370 -4.094 -11.944 1.00 84.56 89 ASP A N 1
ATOM 709 C CA . ASP A 1 89 ? 1.905 -5.403 -12.399 1.00 84.56 89 ASP A CA 1
ATOM 710 C C . ASP A 1 89 ? 0.562 -5.758 -11.749 1.00 84.56 89 ASP A C 1
ATOM 712 O O . ASP A 1 89 ? 0.451 -5.968 -10.548 1.00 84.56 89 ASP A O 1
ATOM 716 N N . ARG A 1 90 ? -0.491 -5.880 -12.566 1.00 85.06 90 ARG A N 1
ATOM 717 C CA . ARG A 1 90 ? -1.850 -6.183 -12.086 1.00 85.06 90 ARG A CA 1
ATOM 718 C C . ARG A 1 90 ? -1.946 -7.544 -11.402 1.00 85.06 90 ARG A C 1
ATOM 720 O O . ARG A 1 90 ? -2.772 -7.712 -10.511 1.00 85.06 90 ARG A O 1
ATOM 727 N N . VAL A 1 91 ? -1.159 -8.521 -11.851 1.00 88.81 91 VAL A N 1
ATOM 728 C CA . VAL A 1 91 ? -1.179 -9.870 -11.277 1.00 88.81 91 VAL A CA 1
ATOM 729 C C . VAL A 1 91 ? -0.450 -9.862 -9.939 1.00 88.81 91 VAL A C 1
ATOM 731 O O . VAL A 1 91 ? -0.952 -10.433 -8.972 1.00 88.81 91 VAL A O 1
ATOM 734 N N . ALA A 1 92 ? 0.694 -9.177 -9.864 1.00 87.88 92 ALA A N 1
ATOM 735 C CA . ALA A 1 92 ? 1.426 -9.011 -8.614 1.00 87.88 92 ALA A CA 1
ATOM 736 C C . ALA A 1 92 ? 0.604 -8.225 -7.581 1.00 87.88 92 ALA A C 1
ATOM 738 O O . ALA A 1 92 ? 0.443 -8.711 -6.465 1.00 87.88 92 ALA A O 1
ATOM 739 N N . ALA A 1 93 ? 0.001 -7.098 -7.971 1.00 88.69 93 ALA A N 1
ATOM 740 C CA . ALA A 1 93 ? -0.850 -6.282 -7.108 1.00 88.69 93 ALA A CA 1
ATOM 741 C C . ALA A 1 93 ? -2.025 -7.077 -6.518 1.00 88.69 93 ALA A C 1
ATOM 743 O O . ALA A 1 93 ? -2.281 -7.023 -5.314 1.00 88.69 93 ALA A O 1
ATOM 744 N N . LEU A 1 94 ? -2.708 -7.878 -7.342 1.00 89.38 94 LEU A N 1
ATOM 745 C CA . LEU A 1 94 ? -3.820 -8.710 -6.881 1.00 89.38 94 LEU A CA 1
ATOM 746 C C . LEU A 1 94 ? -3.349 -9.799 -5.904 1.00 89.38 94 LEU A C 1
ATOM 748 O O . LEU A 1 94 ? -3.988 -10.028 -4.881 1.00 89.38 94 LEU A O 1
ATOM 752 N N . ASN A 1 95 ? -2.197 -10.420 -6.171 1.00 90.69 95 ASN A N 1
ATOM 753 C CA . ASN A 1 95 ? -1.587 -11.401 -5.267 1.00 90.69 95 ASN A CA 1
ATOM 754 C C . ASN A 1 95 ? -1.034 -10.778 -3.973 1.00 90.69 95 ASN A C 1
ATOM 756 O O . ASN A 1 95 ? -0.882 -11.483 -2.973 1.00 90.69 95 ASN A O 1
ATOM 760 N N . ALA A 1 96 ? -0.703 -9.486 -3.998 1.00 89.50 96 ALA A N 1
ATOM 761 C CA . ALA A 1 96 ? -0.250 -8.719 -2.845 1.00 89.50 96 ALA A CA 1
ATOM 762 C C . ALA A 1 96 ? -1.407 -8.253 -1.947 1.00 89.50 96 ALA A C 1
ATOM 764 O O . ALA A 1 96 ? -1.159 -7.893 -0.798 1.00 89.50 96 ALA A O 1
ATOM 765 N N . GLY A 1 97 ? -2.651 -8.288 -2.441 1.00 88.44 97 GLY A N 1
ATOM 766 C CA . GLY A 1 97 ? -3.850 -7.894 -1.694 1.00 88.44 97 GLY A CA 1
ATOM 767 C C . GLY A 1 97 ? -4.441 -6.541 -2.099 1.00 88.44 97 GLY A C 1
ATOM 768 O O . GLY A 1 97 ? -5.266 -6.000 -1.359 1.00 88.44 97 GLY A O 1
ATOM 769 N N . CYS A 1 98 ? -4.037 -5.991 -3.250 1.00 88.50 98 CYS A N 1
ATOM 770 C CA . CYS A 1 98 ? -4.648 -4.807 -3.841 1.00 88.50 98 CYS A CA 1
ATOM 771 C C . CYS A 1 98 ? -5.883 -5.191 -4.670 1.00 88.50 98 CYS A C 1
ATOM 773 O O . CYS A 1 98 ? -5.792 -5.934 -5.649 1.00 88.50 98 CYS A O 1
ATOM 775 N N . GLU A 1 99 ? -7.049 -4.683 -4.281 1.00 88.38 99 GLU A N 1
ATOM 776 C CA . GLU A 1 99 ? -8.338 -5.118 -4.831 1.00 88.38 99 GLU A CA 1
ATOM 777 C C . GLU A 1 99 ? -8.848 -4.192 -5.936 1.00 88.38 99 GLU A C 1
ATOM 779 O O . GLU A 1 99 ? -9.531 -4.643 -6.859 1.00 88.38 99 GLU A O 1
ATOM 784 N N . LEU A 1 100 ? -8.521 -2.898 -5.864 1.00 86.94 100 LEU A N 1
ATOM 785 C CA . LEU A 1 100 ? -9.046 -1.894 -6.785 1.00 86.94 100 LEU A CA 1
ATOM 786 C C . LEU A 1 100 ? -7.934 -1.106 -7.489 1.00 86.94 100 LEU A C 1
ATOM 788 O O . LEU A 1 100 ? -7.297 -0.240 -6.898 1.00 86.94 100 LEU A O 1
ATOM 792 N N . ASP A 1 101 ? -7.778 -1.350 -8.789 1.00 86.62 101 ASP A N 1
ATOM 793 C CA . ASP A 1 101 ? -6.898 -0.595 -9.690 1.00 86.62 101 ASP A CA 1
ATOM 794 C C . ASP A 1 101 ? -7.619 0.651 -10.242 1.00 86.62 101 ASP A C 1
ATOM 796 O O . ASP A 1 101 ? -8.674 0.545 -10.881 1.00 86.62 101 ASP A O 1
ATOM 800 N N . MET A 1 102 ? -7.051 1.833 -9.998 1.00 83.19 102 MET A N 1
ATOM 801 C CA . MET A 1 102 ? -7.607 3.140 -10.370 1.00 83.19 102 MET A CA 1
ATOM 802 C C . MET A 1 102 ? -6.574 4.004 -11.111 1.00 83.19 102 MET A C 1
ATOM 804 O O . MET A 1 102 ? -5.396 3.943 -10.772 1.00 83.19 102 MET A O 1
ATOM 808 N N . PRO A 1 103 ? -6.982 4.875 -12.063 1.00 80.00 103 PRO A N 1
ATOM 809 C CA . PRO A 1 103 ? -8.279 4.890 -12.733 1.00 80.00 103 PRO A CA 1
ATOM 810 C C . PRO A 1 103 ? -8.398 3.699 -13.687 1.00 80.00 103 PRO A C 1
ATOM 812 O O . PRO A 1 103 ? -7.399 3.084 -14.056 1.00 80.00 103 PRO A O 1
ATOM 815 N N . ARG A 1 104 ? -9.619 3.414 -14.161 1.00 66.00 104 ARG A N 1
ATOM 816 C CA . ARG A 1 104 ? -9.852 2.401 -15.198 1.00 66.00 104 ARG A CA 1
ATOM 817 C C . ARG A 1 104 ? -8.853 2.592 -16.340 1.00 66.00 104 ARG A C 1
ATOM 819 O O . ARG A 1 104 ? -8.991 3.518 -17.142 1.00 66.00 104 ARG A O 1
ATOM 826 N N . ARG A 1 105 ? -7.887 1.680 -16.464 1.00 63.91 105 ARG A N 1
ATOM 827 C CA . ARG A 1 105 ? -7.037 1.627 -17.650 1.00 63.91 105 ARG A CA 1
ATOM 828 C C . ARG A 1 105 ? -7.955 1.303 -18.819 1.00 63.91 105 ARG A C 1
ATOM 830 O O . ARG A 1 105 ? -8.549 0.224 -18.86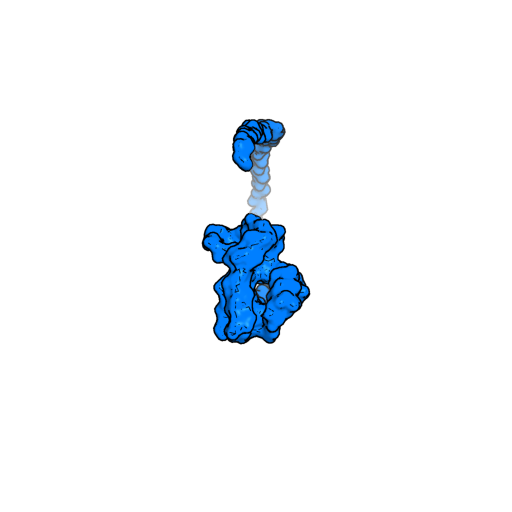6 1.00 63.91 105 ARG A O 1
ATOM 837 N N . HIS A 1 106 ? -8.137 2.253 -19.736 1.00 61.09 106 HIS A N 1
ATOM 838 C CA . HIS A 1 106 ? -8.835 1.952 -20.978 1.00 61.09 106 HIS A CA 1
ATOM 839 C C . HIS A 1 106 ? -8.113 0.757 -21.609 1.00 61.09 106 HIS A C 1
ATOM 841 O O . HIS A 1 106 ? -6.884 0.817 -21.741 1.00 61.09 106 HIS A O 1
ATOM 847 N N . PRO A 1 107 ? -8.817 -0.335 -21.967 1.00 59.72 107 PRO A N 1
ATOM 848 C CA . PRO A 1 107 ? -8.190 -1.349 -22.790 1.00 59.72 107 PRO A CA 1
ATOM 849 C C . PRO A 1 107 ? -7.657 -0.605 -24.009 1.00 59.72 107 PRO A C 1
ATOM 851 O O . PRO A 1 107 ? -8.403 0.155 -24.635 1.00 59.72 107 PRO A O 1
ATOM 854 N N . ALA A 1 108 ? -6.355 -0.744 -24.278 1.00 57.75 108 ALA A N 1
ATOM 855 C CA . ALA A 1 108 ? -5.793 -0.286 -25.534 1.00 57.75 108 ALA A CA 1
ATOM 856 C C . ALA A 1 108 ? -6.723 -0.848 -26.602 1.00 57.75 108 ALA A C 1
ATOM 858 O O . ALA A 1 108 ? -6.900 -2.068 -26.658 1.00 57.75 108 ALA A O 1
ATOM 859 N N . GLN A 1 109 ? -7.422 0.029 -27.331 1.00 52.72 109 GLN A N 1
ATOM 860 C CA . GLN A 1 109 ? -8.359 -0.449 -28.332 1.00 52.72 109 GLN A CA 1
ATOM 861 C C . GLN A 1 109 ? -7.558 -1.404 -29.216 1.00 52.72 109 GLN A C 1
ATOM 863 O O . GLN A 1 109 ? -6.468 -1.008 -29.658 1.00 52.72 109 GLN A O 1
ATOM 868 N N . PRO A 1 110 ? -8.004 -2.660 -29.415 1.00 58.84 110 PRO A N 1
ATOM 869 C CA . PRO A 1 110 ? -7.358 -3.501 -30.403 1.00 58.84 110 PRO A CA 1
ATOM 870 C C . PRO A 1 110 ? -7.322 -2.654 -31.666 1.00 58.84 110 PRO A C 1
ATOM 872 O O . PRO A 1 110 ? -8.350 -2.079 -32.027 1.00 58.84 110 PRO A O 1
ATOM 875 N N . ARG A 1 111 ? -6.130 -2.456 -32.248 1.00 55.31 111 ARG A N 1
ATOM 876 C CA . ARG A 1 111 ? -6.000 -1.689 -33.488 1.00 55.31 111 ARG A CA 1
ATOM 877 C C . ARG A 1 111 ? -6.970 -2.334 -34.462 1.00 55.31 111 ARG A C 1
ATOM 879 O O . ARG A 1 111 ? -6.700 -3.437 -34.931 1.00 55.31 111 ARG A O 1
ATOM 886 N N . LEU A 1 112 ? -8.119 -1.696 -34.676 1.00 63.50 112 LEU A N 1
ATOM 887 C CA . LEU A 1 112 ? -9.109 -2.210 -35.598 1.00 63.50 112 LEU A CA 1
ATOM 888 C C . LEU A 1 112 ? -8.370 -2.319 -36.930 1.00 63.50 112 LEU A C 1
ATOM 890 O O . LEU A 1 112 ? -7.753 -1.328 -37.347 1.00 63.50 112 LEU A O 1
ATOM 894 N N . PRO A 1 113 ? -8.326 -3.504 -37.563 1.00 68.75 113 PRO A N 1
ATOM 895 C CA . PRO A 1 113 ? -7.796 -3.576 -38.907 1.00 68.75 113 PRO A CA 1
ATOM 896 C C . PRO A 1 113 ? -8.574 -2.558 -39.742 1.00 68.75 113 PRO A C 1
ATOM 898 O O . PRO A 1 113 ? -9.796 -2.458 -39.613 1.00 68.75 113 PRO A O 1
ATOM 901 N N . CYS A 1 114 ? -7.837 -1.758 -40.519 1.00 53.88 114 CYS A N 1
ATOM 902 C CA . CYS A 1 114 ? -8.380 -0.824 -41.501 1.00 53.88 114 CYS A CA 1
ATOM 903 C C . CYS A 1 114 ? -9.599 -1.472 -42.161 1.00 53.88 114 CYS A C 1
ATOM 905 O O . CYS A 1 114 ? -9.458 -2.523 -42.793 1.00 53.88 114 CYS A O 1
ATOM 907 N N . SER A 1 115 ? -10.791 -0.908 -41.950 1.00 64.62 115 SER A N 1
ATOM 908 C CA . SER A 1 115 ? -11.982 -1.464 -42.573 1.00 64.62 115 SER A CA 1
ATOM 909 C C . SER A 1 115 ? -11.784 -1.381 -44.088 1.00 64.62 115 SER A C 1
ATOM 911 O O . SER A 1 115 ? -11.459 -0.304 -44.605 1.00 64.62 115 SER A O 1
ATOM 913 N N . PRO A 1 116 ? -11.922 -2.492 -44.834 1.00 62.00 116 PRO A N 1
ATOM 914 C CA . PRO A 1 116 ? -11.938 -2.396 -46.278 1.00 62.00 116 PRO A CA 1
ATOM 915 C C . PRO A 1 116 ? -13.123 -1.503 -46.637 1.00 62.00 116 PRO A C 1
ATOM 917 O O . PRO A 1 116 ? -14.264 -1.799 -46.280 1.00 62.00 116 PRO A O 1
ATOM 920 N N . ARG A 1 117 ? -12.842 -0.364 -47.283 1.00 52.19 117 ARG A N 1
ATOM 921 C CA . ARG A 1 117 ? -13.887 0.512 -47.816 1.00 52.19 117 ARG A CA 1
ATOM 922 C C . ARG A 1 117 ? -14.818 -0.351 -48.660 1.00 52.19 117 ARG A C 1
ATOM 924 O O . ARG A 1 117 ? -14.386 -0.945 -49.644 1.00 52.19 117 ARG A O 1
ATOM 931 N N . SER A 1 118 ? -16.083 -0.414 -48.267 1.00 55.12 118 SER A N 1
ATOM 932 C CA . SER A 1 118 ? -17.141 -1.005 -49.076 1.00 55.12 118 SER A CA 1
ATOM 933 C C . SER A 1 118 ? -17.147 -0.329 -50.454 1.00 55.12 118 SER A C 1
ATOM 935 O O . SER A 1 118 ? -17.168 0.907 -50.502 1.00 55.12 118 SER A O 1
ATOM 937 N N . PRO A 1 119 ? -17.114 -1.081 -51.568 1.00 53.38 119 PRO A N 1
ATOM 938 C CA . PRO A 1 119 ? -17.208 -0.489 -52.891 1.00 53.38 119 PRO A CA 1
ATOM 939 C C . PRO A 1 119 ? -18.621 0.072 -53.052 1.00 53.38 119 PRO A C 1
ATOM 941 O O . PRO A 1 119 ? -19.594 -0.672 -53.153 1.00 53.38 119 PRO A O 1
ATOM 944 N N . THR A 1 120 ? -18.753 1.396 -53.030 1.00 49.94 120 THR A N 1
ATOM 945 C CA . THR A 1 120 ? -20.007 2.060 -53.382 1.00 49.94 120 THR A CA 1
ATOM 946 C C . THR A 1 120 ? -20.323 1.748 -54.838 1.00 49.94 120 THR A C 1
ATOM 948 O O . THR A 1 120 ? -19.603 2.167 -55.745 1.00 49.94 120 THR A O 1
ATOM 951 N N . ALA A 1 121 ? -21.398 0.993 -55.044 1.00 49.31 121 ALA A N 1
ATOM 952 C CA . ALA A 1 121 ? -22.006 0.796 -56.343 1.00 49.31 121 ALA A CA 1
ATOM 953 C C . ALA A 1 121 ? -22.482 2.143 -56.914 1.00 49.31 121 ALA A C 1
ATOM 955 O O . ALA A 1 121 ? -23.153 2.909 -56.227 1.00 49.31 121 ALA A O 1
ATOM 956 N N . GLY A 1 122 ? -22.178 2.381 -58.192 1.00 43.28 122 GLY A N 1
ATOM 957 C CA . GLY A 1 122 ? -22.945 3.291 -59.044 1.00 43.28 122 GLY A CA 1
ATOM 958 C C . GLY A 1 122 ? -22.272 4.612 -59.426 1.00 43.28 122 GLY A C 1
ATOM 959 O O . GLY A 1 122 ? -22.510 5.641 -58.808 1.00 43.28 122 GLY A O 1
ATOM 960 N N . SER A 1 123 ? -21.550 4.622 -60.550 1.00 43.97 123 SER A N 1
ATOM 961 C CA . SER A 1 123 ? -21.814 5.593 -61.627 1.00 43.97 123 SER A CA 1
ATOM 962 C C . SER A 1 123 ? -21.164 5.156 -62.953 1.00 43.97 123 SER A C 1
ATOM 964 O O . SER A 1 123 ? -19.956 5.009 -63.070 1.00 43.97 123 SER A O 1
ATOM 966 N N . SER A 1 124 ? -22.060 4.879 -63.906 1.00 47.12 124 SER A N 1
ATOM 967 C CA . SER A 1 124 ? -21.993 4.718 -65.371 1.00 47.12 124 SER A CA 1
ATOM 968 C C . SER A 1 124 ? -20.651 4.841 -66.138 1.00 47.12 124 SER A C 1
ATOM 970 O O . SER A 1 124 ? -19.881 5.774 -65.900 1.00 47.12 124 SER A O 1
ATOM 972 N N . PRO A 1 125 ? -20.418 3.997 -67.171 1.00 49.88 125 PRO A N 1
ATOM 973 C CA . PRO A 1 125 ? -19.255 4.092 -68.048 1.00 49.88 125 PRO A CA 1
ATOM 974 C C . PRO A 1 125 ? -19.391 5.260 -69.039 1.00 49.88 125 PRO A C 1
ATOM 976 O O . PRO A 1 125 ? -20.387 5.381 -69.752 1.00 49.88 125 PRO A O 1
ATOM 979 N N . ARG A 1 126 ? -18.355 6.101 -69.140 1.00 42.56 126 ARG A N 1
ATOM 980 C CA . ARG A 1 126 ? -18.188 7.059 -70.247 1.00 42.56 126 ARG A CA 1
ATOM 981 C C . ARG A 1 126 ? -16.977 6.687 -71.110 1.00 42.56 126 ARG A C 1
ATOM 983 O O . ARG A 1 126 ? -16.012 6.129 -70.593 1.00 42.56 126 ARG A O 1
ATOM 990 N N . PRO A 1 127 ? -17.061 6.929 -72.429 1.00 41.41 127 PRO A N 1
ATOM 991 C CA . PRO A 1 127 ? -16.316 6.169 -73.421 1.00 41.41 127 PRO A CA 1
ATOM 992 C C . PRO A 1 127 ? -14.859 6.615 -73.563 1.00 41.41 127 PRO A C 1
ATOM 994 O O . PRO A 1 127 ? -14.512 7.783 -73.393 1.00 41.41 127 PRO A O 1
ATOM 997 N N . LEU A 1 128 ? -14.035 5.630 -73.926 1.00 47.88 128 LEU A N 1
ATOM 998 C CA . LEU A 1 128 ? -12.621 5.718 -74.273 1.00 47.88 128 LEU A CA 1
ATOM 999 C C . LEU A 1 128 ? -12.332 6.858 -75.260 1.00 47.88 128 LEU A C 1
ATOM 1001 O O . LEU A 1 128 ? -12.636 6.755 -76.447 1.00 47.88 128 LEU A O 1
ATOM 1005 N N . THR A 1 129 ? -11.631 7.892 -74.798 1.00 43.03 129 THR A N 1
ATOM 1006 C CA . THR A 1 129 ? -10.842 8.761 -75.673 1.00 43.03 129 THR A CA 1
ATOM 1007 C C . THR A 1 129 ? -9.367 8.409 -75.523 1.00 43.03 129 THR A C 1
ATOM 1009 O O . THR A 1 129 ? -8.676 8.729 -74.560 1.00 43.03 129 THR A O 1
ATOM 1012 N N . ARG A 1 130 ? -8.907 7.673 -76.532 1.00 44.81 130 ARG A N 1
ATOM 1013 C CA . ARG A 1 130 ? -7.519 7.340 -76.836 1.00 44.81 130 ARG A CA 1
ATOM 1014 C C . ARG A 1 130 ? -6.668 8.611 -76.833 1.00 44.81 130 ARG A C 1
ATOM 1016 O O . ARG A 1 130 ? -6.804 9.443 -77.728 1.00 44.81 130 ARG A O 1
ATOM 1023 N N . ARG A 1 131 ? -5.744 8.732 -75.880 1.00 39.66 131 ARG A N 1
ATOM 1024 C CA . ARG A 1 131 ? -4.633 9.680 -75.984 1.00 39.66 131 ARG A CA 1
ATOM 1025 C C . ARG A 1 131 ? -3.317 8.966 -75.702 1.00 39.66 131 ARG A C 1
ATOM 1027 O O . ARG A 1 131 ? -2.943 8.685 -74.573 1.00 39.66 131 ARG A O 1
ATOM 1034 N N . SER A 1 132 ? -2.675 8.627 -76.812 1.00 38.62 132 SER A N 1
ATOM 1035 C CA . SER A 1 132 ? -1.280 8.237 -76.962 1.00 38.62 132 SER A CA 1
ATOM 1036 C C . SER A 1 132 ? -0.341 9.249 -76.305 1.00 38.62 132 SER A C 1
ATOM 1038 O O . SER A 1 132 ? -0.454 10.444 -76.583 1.00 38.62 132 SER A O 1
ATOM 1040 N N . GLY A 1 133 ? 0.618 8.776 -75.508 1.00 36.78 133 GLY A N 1
ATOM 1041 C CA . GLY A 1 133 ? 1.690 9.627 -74.997 1.00 36.78 133 GLY A CA 1
ATOM 1042 C C . GLY A 1 133 ? 2.637 8.935 -74.019 1.00 36.78 133 GLY A C 1
ATOM 1043 O O . GLY A 1 133 ? 2.477 9.089 -72.819 1.00 36.78 133 GLY A O 1
ATOM 1044 N N . GLY A 1 134 ? 3.628 8.220 -74.561 1.00 34.16 134 GLY A N 1
ATOM 1045 C CA . GLY A 1 134 ? 5.008 8.207 -74.056 1.00 34.16 134 GLY A CA 1
ATOM 1046 C C . GLY A 1 134 ? 5.308 7.518 -72.722 1.00 34.16 134 GLY A C 1
ATOM 1047 O O . GLY A 1 134 ? 5.321 8.156 -71.676 1.00 34.16 134 GLY A O 1
ATOM 1048 N N . CYS A 1 135 ? 5.724 6.251 -72.793 1.00 31.36 135 CYS A N 1
ATOM 1049 C CA . CYS A 1 135 ? 6.694 5.702 -71.847 1.00 31.36 135 CYS A CA 1
ATOM 1050 C C . CYS A 1 135 ? 8.076 6.301 -72.141 1.00 31.36 135 CYS A C 1
ATOM 1052 O O . CYS A 1 135 ? 8.568 6.155 -73.258 1.00 31.36 135 CYS A O 1
ATOM 1054 N N . SER A 1 136 ? 8.722 6.871 -71.126 1.00 41.16 136 SER A N 1
ATOM 1055 C CA . SER A 1 136 ? 10.175 7.065 -71.092 1.00 41.16 136 SER A CA 1
ATOM 1056 C C . SER A 1 136 ? 10.702 6.561 -69.746 1.00 41.16 136 SER A C 1
ATOM 1058 O O . SER A 1 136 ? 10.231 7.039 -68.713 1.00 41.16 136 SER A O 1
ATOM 1060 N N . PRO A 1 137 ? 11.650 5.607 -69.724 1.00 46.00 137 PRO A N 1
ATOM 1061 C CA . PRO A 1 137 ? 12.312 5.153 -68.511 1.00 46.00 137 PRO A CA 1
ATOM 1062 C C . PRO A 1 137 ? 13.703 5.791 -68.380 1.00 46.00 137 PRO A C 1
ATOM 1064 O O . PRO A 1 137 ? 14.502 5.737 -69.309 1.00 46.00 137 PRO A O 1
ATOM 1067 N N . SER A 1 138 ? 14.010 6.350 -67.215 1.00 36.78 138 SER A N 1
ATOM 1068 C CA . SER A 1 138 ? 15.365 6.612 -66.696 1.00 36.78 138 SER A CA 1
ATOM 1069 C C . SER A 1 138 ? 15.191 7.338 -65.355 1.00 36.78 138 SER A C 1
ATOM 1071 O O . SER A 1 138 ? 14.229 8.066 -65.164 1.00 36.78 138 SER A O 1
ATOM 1073 N N . SER A 1 139 ? 16.002 7.182 -64.321 1.00 41.59 139 SER A N 1
ATOM 1074 C CA . SER A 1 139 ? 17.260 6.477 -64.133 1.00 41.59 139 SER A CA 1
ATOM 1075 C C . SER A 1 139 ? 17.463 6.339 -62.625 1.00 41.59 139 SER A C 1
ATOM 1077 O O . SER A 1 139 ? 17.205 7.269 -61.861 1.00 41.59 139 SER A O 1
ATOM 1079 N N . SER A 1 140 ? 17.969 5.181 -62.226 1.00 37.56 140 SER A N 1
ATOM 1080 C CA . SER A 1 140 ? 18.611 4.897 -60.946 1.00 37.56 140 SER A CA 1
ATOM 1081 C C . SER A 1 140 ? 19.552 6.017 -60.481 1.00 37.56 140 SER A C 1
ATOM 1083 O O . SER A 1 140 ? 20.493 6.362 -61.196 1.00 37.56 140 SER A O 1
ATOM 1085 N N . ALA A 1 141 ? 19.367 6.505 -59.253 1.00 40.97 141 ALA A N 1
ATOM 1086 C CA . ALA A 1 141 ? 20.369 7.286 -58.533 1.00 40.97 141 ALA A CA 1
ATOM 1087 C C . ALA A 1 141 ? 20.676 6.599 -57.193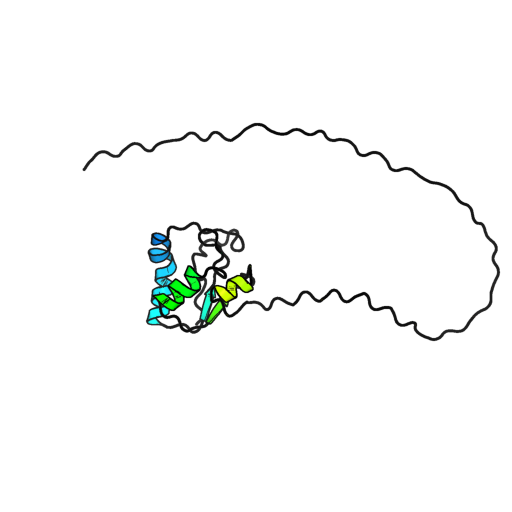 1.00 40.97 141 ALA A C 1
ATOM 1089 O O . ALA A 1 141 ? 19.798 6.376 -56.361 1.00 40.97 141 ALA A O 1
ATOM 1090 N N . ALA A 1 142 ? 21.940 6.207 -57.059 1.00 48.31 142 ALA A N 1
ATOM 1091 C CA . ALA A 1 142 ? 22.521 5.394 -56.002 1.00 48.31 142 ALA A CA 1
ATOM 1092 C C . ALA A 1 142 ? 22.485 6.046 -54.598 1.00 48.31 142 ALA A C 1
ATOM 1094 O O . ALA A 1 142 ? 22.479 7.275 -54.478 1.00 48.31 142 ALA A O 1
ATOM 1095 N N . PRO A 1 143 ? 22.532 5.239 -53.519 1.00 46.53 143 PRO A N 1
ATOM 1096 C CA . PRO A 1 143 ? 22.568 5.736 -52.146 1.00 46.53 143 PRO A CA 1
ATOM 1097 C C . PRO A 1 143 ? 23.952 6.293 -51.770 1.00 46.53 143 PRO A C 1
ATOM 1099 O O . PRO A 1 143 ? 24.984 5.660 -51.989 1.00 46.53 143 PRO A O 1
ATOM 1102 N N . ARG A 1 144 ? 23.969 7.484 -51.157 1.00 41.00 144 ARG A N 1
ATOM 1103 C CA . ARG A 1 144 ? 25.182 8.122 -50.616 1.00 41.00 144 ARG A CA 1
ATOM 1104 C C . ARG A 1 144 ? 25.697 7.388 -49.361 1.00 41.00 144 ARG A C 1
ATOM 1106 O O . ARG A 1 144 ? 24.888 6.936 -48.548 1.00 41.00 144 ARG A O 1
ATOM 1113 N N . PRO A 1 145 ? 27.026 7.278 -49.176 1.00 43.59 145 PRO A N 1
ATOM 1114 C CA . PRO A 1 145 ? 27.627 6.416 -48.163 1.00 43.59 145 PRO A CA 1
ATOM 1115 C C . PRO A 1 145 ? 27.571 6.997 -46.744 1.00 43.59 145 PRO A C 1
ATOM 1117 O O . PRO A 1 145 ? 27.783 8.187 -46.512 1.00 43.59 145 PRO A O 1
ATOM 1120 N N . ARG A 1 146 ? 27.336 6.091 -45.787 1.00 42.34 146 ARG A N 1
ATOM 1121 C CA . ARG A 1 146 ? 27.393 6.302 -44.335 1.00 42.34 146 ARG A CA 1
ATOM 1122 C C . ARG A 1 146 ? 28.808 6.697 -43.905 1.00 42.34 146 ARG A C 1
ATOM 1124 O O . ARG A 1 146 ? 29.751 5.931 -44.100 1.00 42.34 146 ARG A O 1
ATOM 1131 N N . SER A 1 147 ? 28.950 7.850 -43.258 1.00 42.47 147 SER A N 1
ATOM 1132 C CA . SER A 1 147 ? 30.190 8.230 -42.587 1.00 42.47 147 SER A CA 1
ATOM 1133 C C . SER A 1 147 ? 30.357 7.430 -41.291 1.00 42.47 147 SER A C 1
ATOM 1135 O O . SER A 1 147 ? 29.543 7.479 -40.369 1.00 42.47 147 SER A O 1
ATOM 1137 N N . ARG A 1 148 ? 31.447 6.660 -41.245 1.00 41.59 148 ARG A N 1
ATOM 1138 C CA . ARG A 1 148 ? 32.013 6.051 -40.039 1.00 41.59 148 ARG A CA 1
ATOM 1139 C C . ARG A 1 148 ? 32.283 7.145 -39.004 1.00 41.59 148 ARG A C 1
ATOM 1141 O O . ARG A 1 148 ? 33.107 8.020 -39.254 1.00 41.59 148 ARG A O 1
ATOM 1148 N N . ARG A 1 149 ? 31.682 7.043 -37.818 1.00 43.09 149 ARG A N 1
ATOM 1149 C CA . ARG A 1 149 ? 32.282 7.592 -36.597 1.00 43.09 149 ARG A CA 1
ATOM 1150 C C . ARG A 1 149 ? 32.785 6.443 -35.742 1.00 43.09 149 ARG A C 1
ATOM 1152 O O . ARG A 1 149 ? 32.102 5.451 -35.506 1.00 43.09 149 ARG A O 1
ATOM 1159 N N . THR A 1 150 ? 34.053 6.578 -35.412 1.00 43.09 150 THR A N 1
ATOM 1160 C CA . THR A 1 150 ? 34.924 5.637 -34.737 1.00 43.09 150 THR A CA 1
ATOM 1161 C C . THR A 1 150 ? 34.505 5.402 -33.292 1.00 43.09 150 THR A C 1
ATOM 1163 O O . THR A 1 150 ? 34.096 6.307 -32.573 1.00 43.09 150 THR A O 1
ATOM 1166 N N . ARG A 1 151 ? 34.657 4.141 -32.904 1.00 37.03 151 ARG A N 1
ATOM 1167 C CA . ARG A 1 151 ? 34.585 3.567 -31.566 1.00 37.03 151 ARG A CA 1
ATOM 1168 C C . ARG A 1 151 ? 35.688 4.153 -30.675 1.00 37.03 151 ARG A C 1
ATOM 1170 O O . ARG A 1 151 ? 36.861 3.967 -30.980 1.00 37.03 151 ARG A O 1
ATOM 1177 N N . THR A 1 152 ? 35.313 4.779 -29.563 1.00 39.66 152 THR A N 1
ATOM 1178 C CA . THR A 1 152 ? 36.197 5.019 -28.410 1.00 39.66 152 THR A CA 1
ATOM 1179 C C . THR A 1 152 ? 35.428 4.743 -27.121 1.00 39.66 152 THR A C 1
ATOM 1181 O O . THR A 1 152 ? 34.525 5.483 -26.749 1.00 39.66 152 THR A O 1
ATOM 1184 N N . THR A 1 153 ? 35.803 3.662 -26.454 1.00 45.56 153 THR A N 1
ATOM 1185 C CA . THR A 1 153 ? 35.556 3.329 -25.043 1.00 45.56 153 THR A CA 1
ATOM 1186 C C . THR A 1 153 ? 36.820 2.610 -24.552 1.00 45.56 153 THR A C 1
ATOM 1188 O O . THR A 1 153 ? 37.559 2.092 -25.396 1.00 45.56 153 THR A O 1
ATOM 1191 N N . PRO A 1 154 ? 37.053 2.419 -23.242 1.00 46.97 154 PRO A N 1
ATOM 1192 C CA . PRO A 1 154 ? 36.598 3.168 -22.058 1.00 46.97 154 PRO A CA 1
ATOM 1193 C C . PRO A 1 154 ? 37.751 3.383 -21.045 1.00 46.97 154 PRO A C 1
ATOM 1195 O O . PRO A 1 154 ? 38.520 2.459 -20.812 1.00 46.97 154 PRO A O 1
ATOM 1198 N N . THR A 1 155 ? 37.866 4.515 -20.338 1.00 41.00 155 THR A N 1
ATOM 1199 C CA . THR A 1 155 ? 38.656 4.545 -19.081 1.00 41.00 155 THR A CA 1
ATOM 1200 C C . THR A 1 155 ? 38.284 5.737 -18.203 1.00 41.00 155 THR A C 1
ATOM 1202 O O . THR A 1 155 ? 38.543 6.877 -18.570 1.00 41.00 155 THR A O 1
ATOM 1205 N N . SER A 1 156 ? 37.689 5.466 -17.040 1.00 42.97 156 SER A N 1
ATOM 1206 C CA . SER A 1 156 ? 38.079 5.996 -15.718 1.00 42.97 156 SER A CA 1
ATOM 1207 C C . SER A 1 156 ? 36.898 5.895 -14.746 1.00 42.97 156 SER A C 1
ATOM 1209 O O . SER A 1 156 ? 35.907 6.612 -14.815 1.00 42.97 156 SER A O 1
ATOM 1211 N N . THR A 1 157 ? 37.005 4.926 -13.845 1.00 53.19 157 THR A N 1
ATOM 1212 C CA . THR A 1 157 ? 36.208 4.788 -12.624 1.00 53.19 157 THR A CA 1
ATOM 1213 C C . THR A 1 157 ? 36.416 5.987 -11.688 1.00 53.19 157 THR A C 1
ATOM 1215 O O . THR A 1 157 ? 37.558 6.430 -11.534 1.00 53.19 157 THR A O 1
ATOM 1218 N N . PRO A 1 158 ? 35.370 6.470 -10.995 1.00 47.06 158 PRO A N 1
ATOM 1219 C CA . PRO A 1 158 ? 35.498 7.523 -9.996 1.00 47.06 158 PRO A CA 1
ATOM 1220 C C . PRO A 1 158 ? 36.098 6.962 -8.698 1.00 47.06 158 PRO A C 1
ATOM 1222 O O . PRO A 1 158 ? 35.559 6.039 -8.089 1.00 47.06 158 PRO A O 1
ATOM 1225 N N . ARG A 1 159 ? 37.234 7.522 -8.272 1.00 42.22 159 ARG A N 1
ATOM 1226 C CA . ARG A 1 159 ? 37.909 7.197 -7.009 1.00 42.22 159 ARG A CA 1
ATOM 1227 C C . ARG A 1 159 ? 37.397 8.156 -5.927 1.00 42.22 159 ARG A C 1
ATOM 1229 O O . ARG A 1 159 ? 37.854 9.290 -5.846 1.00 42.22 159 ARG A O 1
ATOM 1236 N N . TRP A 1 160 ? 36.436 7.705 -5.124 1.00 40.56 160 TRP A N 1
ATOM 1237 C CA . TRP A 1 160 ? 35.993 8.406 -3.915 1.00 40.56 160 TRP A CA 1
ATOM 1238 C C . TRP A 1 160 ? 36.979 8.140 -2.764 1.00 40.56 160 TRP A C 1
ATOM 1240 O O . TRP A 1 160 ? 37.322 6.979 -2.531 1.00 40.56 160 TRP A O 1
ATOM 1250 N N . PRO A 1 161 ? 37.464 9.166 -2.044 1.00 52.00 161 PRO A N 1
ATOM 1251 C CA . PRO A 1 161 ? 38.299 8.961 -0.868 1.00 52.00 161 PRO A CA 1
ATOM 1252 C C . PRO A 1 161 ? 37.448 8.479 0.315 1.00 52.00 161 PRO A C 1
ATOM 1254 O O . PRO A 1 161 ? 36.559 9.178 0.796 1.00 52.00 161 PRO A O 1
ATOM 1257 N N . SER A 1 162 ? 37.752 7.276 0.799 1.00 47.38 162 SER A N 1
ATOM 1258 C CA . SER A 1 162 ? 37.247 6.719 2.053 1.00 47.38 162 SER A CA 1
ATOM 1259 C C . SER A 1 162 ? 37.682 7.595 3.229 1.00 47.38 162 SER A C 1
ATOM 1261 O O . SER A 1 162 ? 38.858 7.602 3.598 1.00 47.38 162 SER A O 1
ATOM 1263 N N . THR A 1 163 ? 36.748 8.330 3.826 1.00 49.41 163 THR A N 1
ATOM 1264 C CA . THR A 1 163 ? 36.949 8.990 5.120 1.00 49.41 163 THR A CA 1
ATOM 1265 C C . THR A 1 163 ? 36.284 8.134 6.189 1.00 49.41 163 THR A C 1
ATOM 1267 O O . THR A 1 163 ? 35.066 8.116 6.335 1.00 49.41 163 THR A O 1
ATOM 1270 N N . SER A 1 164 ? 37.100 7.360 6.898 1.00 55.09 164 SER A N 1
ATOM 1271 C CA . SER A 1 164 ? 36.704 6.664 8.121 1.00 55.09 164 SER A CA 1
ATOM 1272 C C . SER A 1 164 ? 36.383 7.696 9.214 1.00 55.09 164 SER A C 1
ATOM 1274 O O . SER A 1 164 ? 37.165 8.637 9.378 1.00 55.09 164 SER A O 1
ATOM 1276 N N . PRO A 1 165 ? 35.294 7.551 9.987 1.00 68.31 165 PRO A N 1
ATOM 1277 C CA . PRO A 1 165 ? 35.031 8.437 11.116 1.00 68.31 165 PRO A CA 1
ATOM 1278 C C . PRO A 1 165 ? 36.010 8.148 12.273 1.00 68.31 165 PRO A C 1
ATOM 1280 O O . PRO A 1 165 ? 36.300 6.977 12.549 1.00 68.31 165 PRO A O 1
ATOM 1283 N N . PRO A 1 166 ? 36.529 9.173 12.975 1.00 61.44 166 PRO A N 1
ATOM 1284 C CA . PRO A 1 166 ? 37.300 8.964 14.192 1.00 61.44 166 PRO A CA 1
ATOM 1285 C C . PRO A 1 166 ? 36.396 8.437 15.314 1.00 61.44 166 PRO A C 1
ATOM 1287 O O . PRO A 1 166 ? 35.292 8.927 15.543 1.00 61.44 166 PRO A O 1
ATOM 1290 N N . ARG A 1 167 ? 36.899 7.417 16.013 1.00 50.75 167 ARG A N 1
ATOM 1291 C CA . ARG A 1 167 ? 36.319 6.844 17.232 1.00 50.75 167 ARG A CA 1
ATOM 1292 C C . ARG A 1 167 ? 36.111 7.945 18.277 1.00 50.75 167 ARG A C 1
ATOM 1294 O O . ARG A 1 167 ? 37.054 8.665 18.596 1.00 50.75 167 ARG A O 1
ATOM 1301 N N . ALA A 1 168 ? 34.902 8.042 18.821 1.00 56.66 168 ALA A N 1
ATOM 1302 C CA . ALA A 1 168 ? 34.626 8.845 20.006 1.00 56.66 168 ALA A CA 1
ATOM 1303 C C . ALA A 1 168 ? 35.292 8.214 21.250 1.00 56.66 168 ALA A C 1
ATOM 1305 O O . ALA A 1 168 ? 35.352 6.983 21.339 1.00 56.66 168 ALA A O 1
ATOM 1306 N N . PRO A 1 169 ? 35.801 9.021 22.198 1.00 60.81 169 PRO A N 1
ATOM 1307 C CA . PRO A 1 169 ? 36.302 8.531 23.475 1.00 60.81 169 PRO A CA 1
ATOM 1308 C C . PRO A 1 169 ? 35.158 8.187 24.439 1.00 60.81 169 PRO A C 1
ATOM 1310 O O . PRO A 1 169 ? 34.083 8.782 24.402 1.00 60.81 169 PRO A O 1
ATOM 1313 N N . CYS A 1 170 ? 35.439 7.204 25.289 1.00 41.53 170 CYS A N 1
ATOM 1314 C CA . CYS A 1 170 ? 34.600 6.679 26.356 1.00 41.53 170 CYS A CA 1
ATOM 1315 C C . CYS A 1 170 ? 34.062 7.762 27.306 1.00 41.53 170 CYS A C 1
ATOM 1317 O O . CYS A 1 170 ? 34.830 8.613 27.756 1.00 41.53 170 CYS A O 1
ATOM 1319 N N . CYS A 1 171 ? 32.790 7.616 27.680 1.00 40.84 171 CYS A N 1
ATOM 1320 C CA . CYS A 1 171 ? 32.209 8.019 28.960 1.00 40.84 171 CYS A CA 1
ATOM 1321 C C . CYS A 1 171 ? 31.360 6.848 29.463 1.00 40.84 171 CYS A C 1
ATOM 1323 O O . CYS A 1 171 ? 30.692 6.221 28.607 1.00 40.84 171 CYS A O 1
#

Secondary structure (DSSP, 8-state):
-EEEEETT----TTTTT-EE---HHHIIIIIIHHHHHHHHHH--SEEEE-SSEETTEETTT-HIIIIIIIIIIT---SEEEE-TT--S-HHHHHHHT--B-SS-----------PPPP-----------------------PPPPPPP---------------PPPPPPP-

Foldseek 3Di:
DEADEPWDQPDPVPQQEAEAEDDPVCCVPPTCVVVLCCCQPPLDQEYEYTNYHYNNHQRLLALCRQPVVQCVVRNRPHAYEYDAPSDDDPVSSVVSRHDYYPDPDDPPPPPPPDPDPDPDDDDDDDDDDDDDDDDDDDDDDDDDDDDDDDDDDDDDDDDDDDDDDDDDDDD

pLDDT: mean 72.19, std 20.61, range [31.36, 94.06]

Sequence (171 aa):
ASVKHLAANSNEDFRFVGDSRVDERALRELYLRQFETVVRESSPATVMCAYNAINGVFSSDNRWLLTEVLREEWGFDGVVMTDWGATHDRVAALNAGCELDMPRRHPAQPRLPCSPRSPTAGSSPRPLTRRSGGCSPSSSAAPRPRSRRTRTTPTSTPRWPSTSPPRAPCC

Organism: NCBI:txid221953

InterPro domains:
  IPR001764 Glycoside hydrolase, family 3, N-terminal [PF00933] (2-105)
  IPR017853 Glycoside hydrolase superfamily [SSF51445] (1-106)
  IPR019800 Glycoside hydrolase, family 3, active site [PS00775] (69-86)
  IPR036962 Glycoside hydrolase, family 3, N-terminal domain superfamily [G3DSA:3.20.20.300] (1-105)
  IPR050288 Cellulose-degrading glycosyl hydrolase 3 [PTHR42715] (1-106)

Radius of gyration: 31.71 Å; chains: 1; bounding box: 62×26×106 Å